Protein AF-A0A8S2X0Y4-F1 (afdb_monomer_lite)

Secondary structure (DSSP, 8-state):
-HHHHHHHHT-HHHHHHHTTTGGGG--SS-TTS-TTHHHHHHHHHHHHHTSSS-S----HHHHHHHHHH-GGGSSSS--

Sequence (79 aa):
MNSALQCLSNVPPLTAYFLGQYEDHINRDNPLGMKGDVAKAYGELIHEMWSGKSSSCAPRSLKQSVARYAPQFSGFAQQ

InterPro domains:
  IPR001394 Peptidase C19, ubiquitin carboxyl-terminal hydrolase [PF00443] (1-79)
  IPR028889 Ubiquitin specific protease UPS, catalytic domain [PS50235] (1-79)
  IPR038765 Papain-like cysteine peptidase superfamily [SSF54001] (1-79)
  IPR050185 Ubiquitin carboxyl-terminal hydrolase [PTHR21646] (1-79)

Radius of gyration: 13.02 Å; chains: 1; bounding box: 30×27×33 Å

Foldseek 3Di:
DVVVLVVQLPPVVNLVCLQPPVVVVQDQPPPPDLSCQLVVLSSVVSCVPPVPPDPDDDSVSNLVSCCVVPVVSVDPDDD

Organism: NCBI:txid392030

pLDDT: mean 96.15, std 3.02, range [80.94, 98.62]

Structure (mmCIF, N/CA/C/O backbone):
data_AF-A0A8S2X0Y4-F1
#
_entry.id   AF-A0A8S2X0Y4-F1
#
loop_
_atom_site.group_PDB
_atom_site.id
_atom_site.type_symbol
_atom_site.label_atom_id
_atom_site.label_alt_id
_atom_site.label_comp_id
_atom_site.label_asym_id
_atom_site.label_entity_id
_atom_site.label_seq_id
_atom_site.pdbx_PDB_ins_code
_atom_site.Cartn_x
_atom_site.Cartn_y
_atom_site.Cartn_z
_atom_site.occupancy
_atom_site.B_iso_or_equiv
_atom_site.auth_seq_id
_atom_site.auth_comp_id
_atom_site.auth_asym_id
_atom_site.auth_atom_id
_atom_site.pdbx_PDB_model_num
ATOM 1 N N . MET A 1 1 ? 6.593 10.189 3.305 1.00 94.31 1 MET A N 1
ATOM 2 C CA . MET A 1 1 ? 5.897 8.880 3.204 1.00 94.31 1 MET A CA 1
ATOM 3 C C . MET A 1 1 ? 4.560 8.868 3.948 1.00 94.31 1 MET A C 1
ATOM 5 O O . MET A 1 1 ? 3.547 8.729 3.283 1.00 94.31 1 MET A O 1
ATOM 9 N N . ASN A 1 2 ? 4.521 9.060 5.274 1.00 96.25 2 ASN A N 1
ATOM 10 C CA . ASN A 1 2 ? 3.287 8.914 6.073 1.00 96.25 2 ASN A CA 1
ATOM 11 C C . ASN A 1 2 ? 2.092 9.739 5.569 1.00 96.25 2 ASN A C 1
ATOM 13 O O . ASN A 1 2 ? 0.996 9.201 5.496 1.00 96.25 2 ASN A O 1
ATOM 17 N N . SER A 1 3 ? 2.304 11.003 5.180 1.00 97.38 3 SER A N 1
ATOM 18 C CA . SER A 1 3 ? 1.234 11.851 4.626 1.00 97.38 3 SER A CA 1
ATOM 19 C C . SER A 1 3 ? 0.572 11.208 3.398 1.00 97.38 3 SER A C 1
ATOM 21 O O . SER A 1 3 ? -0.633 10.986 3.394 1.00 97.38 3 SER A O 1
ATOM 23 N N . ALA A 1 4 ? 1.368 10.774 2.414 1.00 97.56 4 ALA A N 1
ATOM 24 C CA . ALA A 1 4 ? 0.856 10.082 1.231 1.00 97.56 4 ALA A CA 1
ATOM 25 C C . ALA A 1 4 ? 0.122 8.775 1.581 1.00 97.56 4 ALA A C 1
ATOM 27 O O . ALA A 1 4 ? -0.922 8.491 1.002 1.00 97.56 4 ALA A O 1
ATOM 28 N N . LEU A 1 5 ? 0.626 8.001 2.551 1.00 97.88 5 LEU A N 1
ATOM 29 C CA . LEU A 1 5 ? -0.040 6.773 3.003 1.00 97.88 5 LEU A CA 1
ATOM 30 C C . LEU A 1 5 ? -1.400 7.054 3.642 1.00 97.88 5 LEU A C 1
ATOM 32 O O . LEU A 1 5 ? -2.343 6.327 3.357 1.00 97.88 5 LEU A O 1
ATOM 36 N N . GLN A 1 6 ? -1.510 8.112 4.449 1.00 98.00 6 GLN A N 1
ATOM 37 C CA . GLN A 1 6 ? -2.782 8.538 5.033 1.00 98.00 6 GLN A CA 1
ATOM 38 C C . GLN A 1 6 ? -3.755 9.043 3.963 1.00 98.00 6 GLN A C 1
ATOM 40 O O . GLN A 1 6 ? -4.939 8.734 4.018 1.00 98.00 6 GLN A O 1
ATOM 45 N N . CYS A 1 7 ? -3.281 9.771 2.949 1.00 98.56 7 CYS A N 1
ATOM 46 C CA . CYS A 1 7 ? -4.134 10.160 1.826 1.00 98.56 7 CYS A CA 1
ATOM 47 C C . CYS A 1 7 ? -4.669 8.933 1.077 1.00 98.56 7 CYS A C 1
ATOM 49 O O . CYS A 1 7 ? -5.869 8.842 0.844 1.00 98.56 7 CYS A O 1
ATOM 51 N N . LEU A 1 8 ? -3.799 7.974 0.740 1.00 98.50 8 LEU A N 1
ATOM 52 C CA . LEU A 1 8 ? -4.186 6.760 0.017 1.00 98.50 8 LEU A CA 1
ATOM 53 C C . LEU A 1 8 ? -5.102 5.851 0.847 1.00 98.50 8 LEU A C 1
ATOM 55 O O . LEU A 1 8 ? -6.082 5.341 0.314 1.00 98.50 8 LEU A O 1
ATOM 59 N N . SER A 1 9 ? -4.831 5.682 2.147 1.00 98.19 9 SER A N 1
ATOM 60 C CA . SER A 1 9 ? -5.673 4.873 3.042 1.00 98.19 9 SER A CA 1
ATOM 61 C C . SER A 1 9 ? -7.083 5.441 3.212 1.00 98.19 9 SER A C 1
ATOM 63 O O . SER A 1 9 ? -7.994 4.706 3.585 1.00 98.19 9 SER A O 1
ATOM 65 N N . ASN A 1 10 ? -7.276 6.731 2.929 1.00 98.25 10 ASN A N 1
ATOM 66 C CA . ASN A 1 10 ? -8.571 7.406 2.965 1.00 98.25 10 ASN A CA 1
ATOM 67 C C . ASN A 1 10 ? -9.234 7.514 1.582 1.00 98.25 10 ASN A C 1
ATOM 69 O O . ASN A 1 10 ? -10.210 8.244 1.437 1.00 98.25 10 ASN A O 1
ATOM 73 N N . VAL A 1 11 ? -8.755 6.781 0.571 1.00 98.62 11 VAL A N 1
ATOM 74 C CA . VAL A 1 11 ? -9.464 6.595 -0.704 1.00 98.62 11 VAL A CA 1
ATOM 75 C C . VAL A 1 11 ? -10.374 5.365 -0.573 1.00 98.62 11 VAL A C 1
ATOM 77 O O . VAL A 1 11 ? -9.872 4.241 -0.657 1.00 98.62 11 VAL A O 1
ATOM 80 N N . PRO A 1 12 ? -11.705 5.516 -0.391 1.00 98.25 12 PRO A N 1
ATOM 81 C CA . PRO A 1 12 ? -12.560 4.390 -0.005 1.00 98.25 12 PRO A CA 1
ATOM 82 C C . PRO A 1 12 ? -12.543 3.207 -0.988 1.00 98.25 12 PRO A C 1
ATOM 84 O O . PRO A 1 12 ? -12.435 2.073 -0.520 1.00 98.25 12 PRO A O 1
ATOM 87 N N . PRO A 1 13 ? -12.567 3.412 -2.324 1.00 98.38 13 PRO A N 1
ATOM 88 C CA . PRO A 1 13 ? -12.475 2.300 -3.271 1.00 98.38 13 PRO A CA 1
ATOM 89 C C . PRO A 1 13 ? -11.162 1.515 -3.164 1.00 98.38 13 PRO A C 1
ATOM 91 O O . PRO A 1 13 ? -11.163 0.292 -3.269 1.00 98.38 13 PRO A O 1
ATOM 94 N N . LEU A 1 14 ? -10.046 2.210 -2.928 1.00 98.44 14 LEU A N 1
ATOM 95 C CA . LEU A 1 14 ? -8.726 1.593 -2.812 1.00 98.44 14 LEU A CA 1
ATOM 96 C C . LEU A 1 14 ? -8.619 0.782 -1.519 1.00 98.44 14 LEU A C 1
ATOM 98 O O . LEU A 1 14 ? -8.179 -0.364 -1.531 1.00 98.44 14 LEU A O 1
ATOM 102 N N . THR A 1 15 ? -9.068 1.355 -0.407 1.00 98.50 15 THR A N 1
ATOM 103 C CA . THR A 1 15 ? -9.053 0.686 0.895 1.00 98.50 15 THR A CA 1
ATOM 104 C C . THR A 1 15 ? -9.964 -0.534 0.907 1.00 98.50 15 THR A C 1
ATOM 106 O O . THR A 1 15 ? -9.535 -1.600 1.336 1.00 98.50 15 THR A O 1
ATOM 109 N N . ALA A 1 16 ? -11.183 -0.424 0.371 1.00 98.38 16 ALA A N 1
ATOM 110 C CA . ALA A 1 16 ? -12.093 -1.564 0.254 1.00 98.38 16 ALA A CA 1
ATOM 111 C C . ALA A 1 16 ? -11.488 -2.698 -0.590 1.00 98.38 16 ALA A C 1
ATOM 113 O O . ALA A 1 16 ? -11.634 -3.870 -0.252 1.00 98.38 16 ALA A O 1
ATOM 114 N N . TYR A 1 17 ? -10.766 -2.351 -1.658 1.00 98.56 17 TYR A N 1
A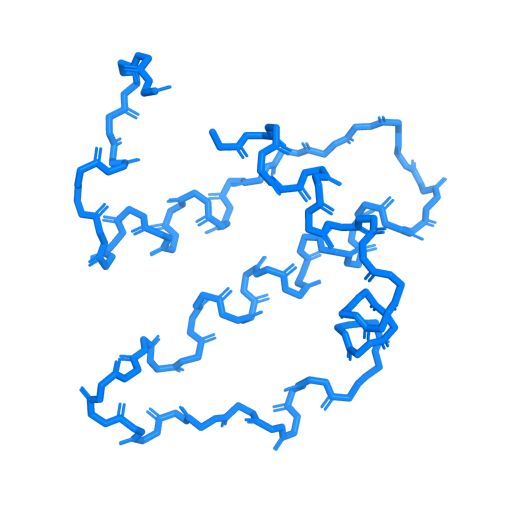TOM 115 C CA . TYR A 1 17 ? -10.062 -3.319 -2.490 1.00 98.56 17 TYR A CA 1
ATOM 116 C C . TYR A 1 17 ? -8.964 -4.071 -1.719 1.00 98.56 17 TYR A C 1
ATOM 118 O O . TYR A 1 17 ? -8.926 -5.303 -1.750 1.00 98.56 17 TYR A O 1
ATOM 126 N N . PHE A 1 18 ? -8.110 -3.344 -0.990 1.00 98.50 18 PHE A N 1
ATOM 127 C CA . PHE A 1 18 ? -7.017 -3.932 -0.207 1.00 98.50 18 PHE A CA 1
ATOM 128 C C . PHE A 1 18 ? -7.476 -4.673 1.052 1.00 98.50 18 PHE A C 1
ATOM 130 O O . PHE A 1 18 ? -6.763 -5.562 1.495 1.00 98.50 18 PHE A O 1
ATOM 137 N N . LEU A 1 19 ? -8.658 -4.370 1.595 1.00 98.00 19 LEU A N 1
ATOM 138 C CA . LEU A 1 19 ? -9.260 -5.141 2.690 1.00 98.00 19 LEU A CA 1
ATOM 139 C C . LEU A 1 19 ? -9.964 -6.426 2.225 1.00 98.00 19 LEU A C 1
ATOM 141 O O . LEU A 1 19 ? -10.398 -7.214 3.064 1.00 98.00 19 LEU A O 1
ATOM 145 N N . GLY A 1 20 ? -10.125 -6.612 0.912 1.00 96.25 20 GLY A N 1
ATOM 146 C CA . GLY A 1 20 ? -10.857 -7.732 0.329 1.00 96.25 20 GLY A CA 1
ATOM 147 C C . GLY A 1 20 ? -9.985 -8.636 -0.536 1.00 96.25 20 GLY A C 1
ATOM 148 O O . GLY A 1 20 ? -9.492 -9.660 -0.085 1.00 96.25 20 GLY A O 1
ATOM 149 N N . GLN A 1 21 ? -9.862 -8.282 -1.813 1.00 93.38 21 GLN A N 1
ATOM 150 C CA . GLN A 1 21 ? -9.571 -9.227 -2.903 1.00 93.38 21 GLN A CA 1
ATOM 151 C C . GLN A 1 21 ? -8.260 -8.936 -3.649 1.00 93.38 21 GLN A C 1
ATOM 153 O O . GLN A 1 21 ? -8.010 -9.475 -4.722 1.00 93.38 21 GLN A O 1
ATOM 158 N N . TYR A 1 22 ? -7.412 -8.056 -3.113 1.00 98.00 22 TYR A N 1
ATOM 159 C CA . TYR A 1 22 ? -6.194 -7.636 -3.809 1.00 98.00 22 TYR A CA 1
ATOM 160 C C . TYR A 1 22 ? -5.200 -8.783 -4.058 1.00 98.00 22 TYR A C 1
ATOM 162 O O . TYR A 1 22 ? -4.461 -8.717 -5.039 1.00 98.00 22 TYR A O 1
ATOM 170 N N . GLU A 1 23 ? -5.172 -9.807 -3.194 1.00 97.06 23 GLU A N 1
ATOM 171 C CA . GLU A 1 23 ? -4.197 -10.906 -3.257 1.00 97.06 23 GLU A CA 1
ATOM 172 C C . GLU A 1 23 ? -4.324 -11.736 -4.540 1.00 97.06 23 GLU A C 1
ATOM 174 O O . GLU A 1 23 ? -3.304 -12.063 -5.154 1.00 97.06 23 GLU A O 1
ATOM 179 N N . ASP A 1 24 ? -5.556 -11.994 -4.988 1.00 97.19 24 ASP A N 1
ATOM 180 C CA . ASP A 1 24 ? -5.853 -12.778 -6.196 1.00 97.19 24 ASP A CA 1
ATOM 181 C C . ASP A 1 24 ? -5.464 -12.045 -7.486 1.00 97.19 24 ASP A C 1
ATOM 183 O O . ASP A 1 24 ? -5.250 -12.652 -8.535 1.00 97.19 24 ASP A O 1
ATOM 187 N N . HIS A 1 25 ? -5.332 -10.723 -7.414 1.00 97.69 25 HIS A N 1
ATOM 188 C CA . HIS A 1 25 ? -5.018 -9.869 -8.556 1.00 97.69 25 HIS A CA 1
ATOM 189 C C . HIS A 1 25 ? -3.533 -9.487 -8.633 1.00 97.69 25 HIS A C 1
ATOM 191 O O . HIS A 1 25 ? -3.135 -8.690 -9.489 1.00 97.69 25 HIS A O 1
ATOM 197 N N . ILE A 1 26 ? -2.685 -10.030 -7.752 1.00 98.06 26 ILE A N 1
ATOM 198 C CA . ILE A 1 26 ? -1.246 -9.761 -7.785 1.00 98.06 26 ILE A CA 1
ATOM 199 C C . ILE A 1 26 ? -0.620 -10.432 -9.013 1.00 98.06 26 ILE A C 1
ATOM 201 O O . ILE A 1 26 ? -0.383 -11.639 -9.044 1.00 98.06 26 ILE A O 1
ATOM 205 N N . ASN A 1 27 ? -0.238 -9.616 -9.993 1.00 97.69 27 ASN A N 1
ATOM 206 C CA . ASN A 1 27 ? 0.575 -10.056 -11.120 1.00 97.69 27 ASN A CA 1
ATOM 207 C C . ASN A 1 27 ? 2.065 -10.088 -10.729 1.00 97.69 27 ASN A C 1
ATOM 209 O O . ASN A 1 27 ? 2.741 -9.054 -10.712 1.00 97.69 27 ASN A O 1
ATOM 213 N N . ARG A 1 28 ? 2.572 -11.282 -10.402 1.00 97.50 28 ARG A N 1
ATOM 214 C CA . ARG A 1 28 ? 3.975 -11.500 -9.998 1.00 97.50 28 ARG A CA 1
ATOM 215 C C . ARG A 1 28 ? 4.950 -11.549 -11.176 1.00 97.50 28 ARG A C 1
ATOM 217 O O . ARG A 1 28 ? 6.135 -11.289 -10.975 1.00 97.50 28 ARG A O 1
ATOM 224 N N . ASP A 1 29 ? 4.445 -11.829 -12.373 1.00 97.12 29 ASP A N 1
ATOM 225 C CA . ASP A 1 29 ? 5.247 -12.076 -13.575 1.00 97.12 29 ASP A CA 1
ATOM 226 C C . ASP A 1 29 ? 5.438 -10.821 -14.435 1.00 97.12 29 ASP A C 1
ATOM 228 O O . ASP A 1 29 ? 6.231 -10.825 -15.376 1.00 97.12 29 ASP A O 1
ATOM 232 N N . ASN A 1 30 ? 4.738 -9.725 -14.118 1.00 97.12 30 ASN A N 1
ATOM 233 C CA . ASN A 1 30 ? 4.870 -8.466 -14.843 1.00 97.12 30 ASN A CA 1
ATOM 234 C C . ASN A 1 30 ? 6.319 -7.936 -14.768 1.00 97.12 30 ASN A C 1
ATOM 236 O O . ASN A 1 30 ? 6.761 -7.557 -13.677 1.00 97.12 30 ASN A O 1
ATOM 240 N N . PRO A 1 31 ? 7.037 -7.808 -15.902 1.00 95.75 31 PRO A N 1
ATOM 241 C CA . PRO A 1 31 ? 8.422 -7.334 -15.921 1.00 95.75 31 PRO A CA 1
ATOM 242 C C . PRO A 1 31 ? 8.575 -5.863 -15.504 1.00 95.75 31 PRO A C 1
ATOM 244 O O . PRO A 1 31 ? 9.669 -5.448 -15.136 1.00 95.75 31 PRO A O 1
ATOM 247 N N . LEU A 1 32 ? 7.493 -5.077 -15.541 1.00 96.25 32 LEU A N 1
ATOM 248 C CA . LEU A 1 32 ? 7.460 -3.692 -15.056 1.00 96.25 32 LEU A CA 1
ATOM 249 C C . LEU A 1 32 ? 7.027 -3.587 -13.585 1.00 96.25 32 LEU A C 1
ATOM 251 O O . LEU A 1 32 ? 7.001 -2.496 -13.019 1.00 96.25 32 LEU A O 1
ATOM 255 N N . GLY A 1 33 ? 6.627 -4.706 -12.978 1.00 95.19 33 GLY A N 1
ATOM 256 C CA . GLY A 1 33 ? 6.165 -4.764 -11.601 1.00 95.19 33 GLY A CA 1
ATOM 257 C C . GLY A 1 33 ? 7.291 -4.997 -10.596 1.00 95.19 33 GLY A C 1
ATOM 258 O O . GLY A 1 33 ? 8.456 -5.199 -10.930 1.00 95.19 33 GLY A O 1
ATOM 259 N N . MET A 1 34 ? 6.909 -5.040 -9.322 1.00 97.06 34 MET A N 1
ATOM 260 C CA . MET A 1 34 ? 7.806 -5.344 -8.203 1.00 97.06 34 MET A CA 1
ATOM 261 C C . MET A 1 34 ? 7.534 -6.737 -7.619 1.00 97.06 34 MET A C 1
ATOM 263 O O . MET A 1 34 ? 7.541 -6.907 -6.405 1.00 97.06 34 MET A O 1
ATOM 267 N N . LYS A 1 35 ? 7.202 -7.724 -8.467 1.00 96.62 35 LYS A N 1
ATOM 268 C CA . LYS A 1 35 ? 6.834 -9.106 -8.070 1.00 96.62 35 LYS A CA 1
ATOM 269 C C . LYS A 1 35 ? 5.657 -9.216 -7.081 1.00 96.62 35 LYS A C 1
ATOM 271 O O . LYS A 1 35 ? 5.437 -10.266 -6.485 1.00 96.62 35 LYS A O 1
ATOM 276 N N . GLY A 1 36 ? 4.893 -8.135 -6.913 1.00 97.62 36 GLY A N 1
ATOM 277 C CA . GLY A 1 36 ? 3.827 -8.021 -5.916 1.00 97.62 36 GLY A CA 1
ATOM 278 C C . GLY A 1 36 ? 4.275 -7.556 -4.526 1.00 97.62 36 GLY A C 1
ATOM 279 O O . GLY A 1 36 ? 3.415 -7.296 -3.690 1.00 97.62 36 GLY A O 1
ATOM 280 N N . ASP A 1 37 ? 5.577 -7.383 -4.277 1.00 97.81 37 ASP A N 1
ATOM 281 C CA . ASP A 1 37 ? 6.125 -7.087 -2.944 1.00 97.81 37 ASP A CA 1
ATOM 282 C C . ASP A 1 37 ? 5.581 -5.772 -2.363 1.00 97.81 37 ASP A C 1
ATOM 284 O O . ASP A 1 37 ? 5.300 -5.676 -1.168 1.00 97.81 37 ASP A O 1
ATOM 288 N N . VAL A 1 38 ? 5.417 -4.742 -3.200 1.00 97.69 38 VAL A N 1
ATOM 289 C CA . VAL A 1 38 ? 4.877 -3.442 -2.767 1.00 97.69 38 VAL A CA 1
ATOM 290 C C . VAL A 1 38 ? 3.380 -3.543 -2.470 1.00 97.69 38 VAL A C 1
ATOM 292 O O . VAL A 1 38 ? 2.927 -3.040 -1.445 1.00 97.69 38 VAL A O 1
ATOM 295 N N . ALA A 1 39 ? 2.621 -4.226 -3.334 1.00 98.19 39 ALA A N 1
ATOM 296 C CA . ALA A 1 39 ? 1.181 -4.413 -3.158 1.00 98.19 39 ALA A CA 1
ATOM 297 C C . ALA A 1 39 ? 0.876 -5.212 -1.884 1.00 98.19 39 ALA A C 1
ATOM 299 O O . ALA A 1 39 ? 0.020 -4.807 -1.102 1.00 98.19 39 ALA A O 1
ATOM 300 N N . LYS A 1 40 ? 1.631 -6.288 -1.633 1.00 98.19 40 LYS A N 1
ATOM 301 C CA . LYS A 1 40 ? 1.510 -7.096 -0.418 1.00 98.19 40 LYS A CA 1
ATOM 302 C C . LYS A 1 40 ? 1.814 -6.285 0.842 1.00 98.19 40 LYS A C 1
ATOM 304 O O . LYS A 1 40 ? 0.991 -6.236 1.748 1.00 98.19 40 LYS A O 1
ATOM 309 N N . ALA A 1 41 ? 2.949 -5.585 0.875 1.00 98.19 41 ALA A N 1
ATOM 310 C CA . ALA A 1 41 ? 3.327 -4.782 2.038 1.00 98.19 41 ALA A CA 1
ATOM 311 C C . ALA A 1 41 ? 2.351 -3.618 2.304 1.00 98.19 41 ALA A C 1
ATOM 313 O O . ALA A 1 41 ? 2.164 -3.217 3.452 1.00 98.19 41 ALA A O 1
ATOM 314 N N . TYR A 1 42 ? 1.734 -3.060 1.257 1.00 98.44 42 TYR A N 1
ATOM 315 C CA . TYR A 1 42 ? 0.696 -2.042 1.408 1.00 98.44 42 TYR A CA 1
ATOM 316 C C . TYR A 1 42 ? -0.615 -2.638 1.935 1.00 98.44 42 TYR A C 1
ATOM 318 O O . TYR A 1 42 ? -1.201 -2.067 2.850 1.00 98.44 42 TYR A O 1
ATOM 326 N N . GLY A 1 43 ? -1.040 -3.799 1.426 1.00 98.25 43 GLY A N 1
ATOM 327 C CA . GLY A 1 43 ? -2.218 -4.517 1.921 1.00 98.25 43 GLY A CA 1
ATOM 328 C C . GLY A 1 43 ? -2.107 -4.870 3.405 1.00 98.25 43 GLY A C 1
ATOM 329 O O . GLY A 1 43 ? -2.998 -4.532 4.183 1.00 98.25 43 GLY A O 1
ATOM 330 N N . GLU A 1 44 ? -0.975 -5.442 3.826 1.00 97.69 44 GLU A N 1
ATOM 331 C CA . GLU A 1 44 ? -0.684 -5.736 5.240 1.00 97.69 44 GLU A CA 1
ATOM 332 C C . GLU A 1 44 ? -0.807 -4.482 6.124 1.00 97.69 44 GLU A C 1
ATOM 334 O O . GLU A 1 44 ? -1.446 -4.517 7.178 1.00 97.69 44 GLU A O 1
ATOM 339 N N . LEU A 1 45 ? -0.259 -3.350 5.666 1.00 98.12 45 LEU A N 1
ATOM 340 C CA . LEU A 1 45 ? -0.361 -2.076 6.375 1.00 98.12 45 LEU A CA 1
ATOM 341 C C . LEU A 1 45 ? -1.811 -1.576 6.465 1.00 98.12 45 LEU A C 1
ATOM 343 O O . LEU A 1 45 ? -2.226 -1.102 7.520 1.00 98.12 45 LEU A O 1
ATOM 347 N N . ILE A 1 46 ? -2.587 -1.673 5.382 1.00 98.25 46 ILE A N 1
ATOM 348 C CA . ILE A 1 46 ? -3.997 -1.261 5.364 1.00 98.25 46 ILE A CA 1
ATOM 349 C C . ILE A 1 46 ? -4.826 -2.109 6.332 1.00 98.25 46 ILE A C 1
ATOM 351 O O . ILE A 1 46 ? -5.616 -1.549 7.093 1.00 98.25 46 ILE A O 1
ATOM 355 N N . HIS A 1 47 ? -4.598 -3.422 6.387 1.00 97.50 47 HIS A N 1
ATOM 356 C CA . HIS A 1 47 ? -5.239 -4.285 7.37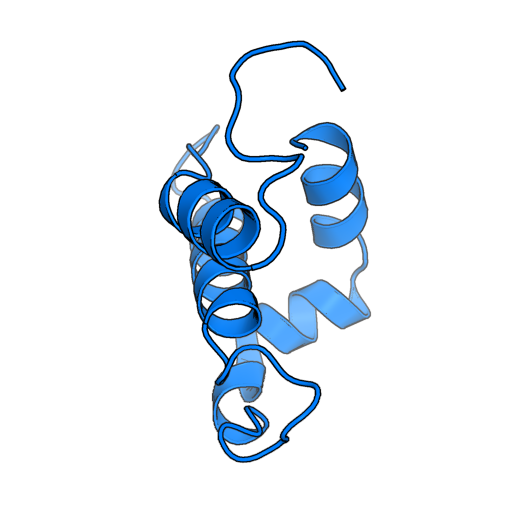7 1.00 97.50 47 HIS A CA 1
ATOM 357 C C . HIS A 1 47 ? -4.885 -3.890 8.816 1.00 97.50 47 HIS A C 1
ATOM 359 O O . HIS A 1 47 ? -5.772 -3.864 9.668 1.00 97.50 47 HIS A O 1
ATOM 365 N N . GLU A 1 48 ? -3.625 -3.547 9.105 1.00 97.31 48 GLU A N 1
ATOM 366 C CA . GLU A 1 48 ? -3.217 -3.081 10.438 1.00 97.31 48 GLU A CA 1
ATOM 367 C C . GLU A 1 48 ? -3.902 -1.752 10.799 1.00 97.31 48 GLU A C 1
ATOM 369 O O . GLU A 1 48 ? -4.541 -1.657 11.852 1.00 97.31 48 GLU A O 1
ATOM 374 N N . MET A 1 49 ? -3.844 -0.763 9.899 1.00 97.25 49 MET A N 1
ATOM 375 C CA . MET A 1 49 ? -4.433 0.571 10.081 1.00 97.25 49 MET A CA 1
ATOM 376 C C . MET A 1 49 ? -5.944 0.524 10.331 1.00 97.25 49 MET A C 1
ATOM 378 O O . MET A 1 49 ? -6.448 1.245 11.190 1.00 97.25 49 MET A O 1
ATOM 382 N N . TRP A 1 50 ? -6.664 -0.327 9.599 1.00 97.19 50 TRP A N 1
ATOM 383 C CA . TRP A 1 50 ? -8.126 -0.426 9.661 1.00 97.19 50 TRP A CA 1
ATOM 384 C C . TRP A 1 50 ? -8.629 -1.539 10.590 1.00 97.19 50 TRP A C 1
ATOM 386 O O . TRP A 1 50 ? -9.830 -1.779 10.674 1.00 97.19 50 TRP A O 1
ATOM 396 N N . SER A 1 51 ? -7.737 -2.193 11.344 1.00 96.25 51 SER A N 1
ATOM 397 C CA . SER A 1 51 ? -8.114 -3.224 12.322 1.00 96.25 51 SER A CA 1
ATOM 398 C C . SER A 1 51 ? -8.831 -2.680 13.564 1.00 96.25 51 SER A C 1
ATOM 400 O O . SER A 1 51 ? -9.416 -3.456 14.318 1.00 96.25 51 SER A O 1
ATOM 402 N N . GLY A 1 52 ? -8.722 -1.373 13.834 1.00 94.44 52 GLY A N 1
ATOM 403 C CA . GLY A 1 52 ? -9.228 -0.735 15.056 1.00 94.44 52 GLY A CA 1
ATOM 404 C C . GLY A 1 52 ? -8.465 -1.100 16.338 1.00 94.44 52 GLY A C 1
ATOM 405 O O . GLY A 1 52 ? -8.849 -0.665 17.420 1.00 94.44 52 GLY A O 1
ATOM 406 N N . LYS A 1 53 ? -7.384 -1.889 16.247 1.00 94.75 53 LYS A N 1
ATOM 407 C CA . LYS A 1 53 ? -6.636 -2.402 17.412 1.00 94.75 53 LYS A CA 1
ATOM 408 C C . LYS A 1 53 ? -5.564 -1.446 17.930 1.00 94.75 53 LYS A C 1
ATOM 410 O O . L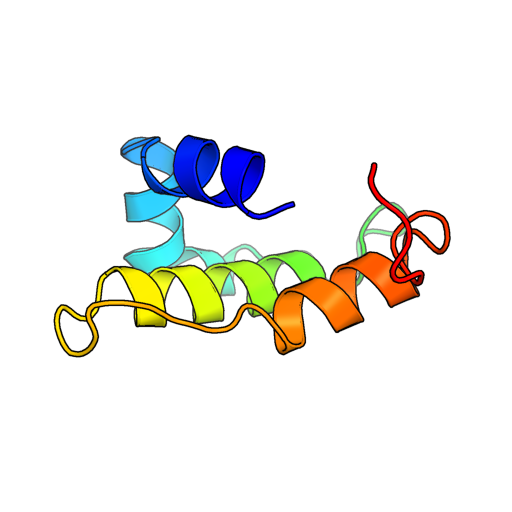YS A 1 53 ? -5.070 -1.620 19.043 1.00 94.75 53 LYS A O 1
ATOM 415 N N . SER A 1 54 ? -5.150 -0.472 17.128 1.00 92.75 54 SER A N 1
ATOM 416 C CA . SER A 1 54 ? -4.055 0.439 17.460 1.00 92.75 54 SER A CA 1
ATOM 417 C C . SER A 1 54 ? -4.352 1.843 16.950 1.00 92.75 54 SER A C 1
ATOM 419 O O . SER A 1 54 ? -4.919 2.016 15.877 1.00 92.75 54 SER A O 1
ATOM 421 N N . SER A 1 55 ? -3.950 2.857 17.718 1.00 94.00 55 SER A N 1
ATOM 422 C CA . SER A 1 55 ? -4.066 4.271 17.329 1.00 94.00 55 SER A CA 1
ATOM 423 C C . SER A 1 55 ? -2.981 4.712 16.340 1.00 94.00 55 SER A C 1
ATOM 425 O O . SER A 1 55 ? -3.069 5.787 15.752 1.00 94.00 55 SER A O 1
ATOM 427 N N . SER A 1 56 ? -1.938 3.898 16.171 1.00 94.69 56 SER A N 1
ATOM 428 C CA . SER A 1 56 ? -0.841 4.118 15.234 1.00 94.69 56 SER A CA 1
ATOM 429 C C . SER A 1 56 ? -0.206 2.787 14.835 1.00 94.69 56 SER A C 1
ATOM 431 O O . SER A 1 56 ? -0.281 1.813 15.582 1.00 94.69 56 SER A O 1
ATOM 433 N N . CYS A 1 57 ? 0.443 2.771 13.674 1.00 94.75 57 CYS A N 1
ATOM 434 C CA . CYS A 1 57 ? 1.199 1.637 13.151 1.00 94.75 57 CYS A CA 1
ATOM 435 C C . CYS A 1 57 ? 2.520 2.124 12.540 1.00 94.75 57 CYS A C 1
ATOM 437 O O . CYS A 1 57 ? 2.628 3.263 12.071 1.00 94.75 57 CYS A O 1
ATOM 439 N N . ALA A 1 58 ? 3.533 1.260 12.510 1.00 95.31 58 ALA A N 1
ATOM 440 C CA . ALA A 1 58 ? 4.828 1.579 11.915 1.00 95.31 58 ALA A CA 1
ATOM 441 C C . ALA A 1 58 ? 4.960 0.900 10.538 1.00 95.31 58 ALA A C 1
ATOM 443 O O . ALA A 1 58 ? 5.084 -0.323 10.496 1.00 95.31 58 ALA A O 1
ATOM 444 N N . PRO A 1 59 ? 5.034 1.644 9.413 1.00 96.44 59 PRO A N 1
ATOM 445 C CA . PRO A 1 59 ? 5.037 1.071 8.062 1.00 96.44 59 PRO A CA 1
ATOM 446 C C . PRO A 1 59 ? 6.412 0.497 7.662 1.00 96.44 59 PRO A C 1
ATOM 448 O O . PRO A 1 59 ? 6.954 0.826 6.608 1.00 96.44 59 PRO A O 1
ATOM 451 N N . ARG A 1 60 ? 7.030 -0.331 8.518 1.00 96.00 60 ARG A N 1
ATOM 452 C CA . ARG A 1 60 ? 8.408 -0.828 8.342 1.00 96.00 60 ARG A CA 1
ATOM 453 C C . ARG A 1 60 ? 8.547 -1.700 7.098 1.00 96.00 60 ARG A C 1
ATOM 455 O O . ARG A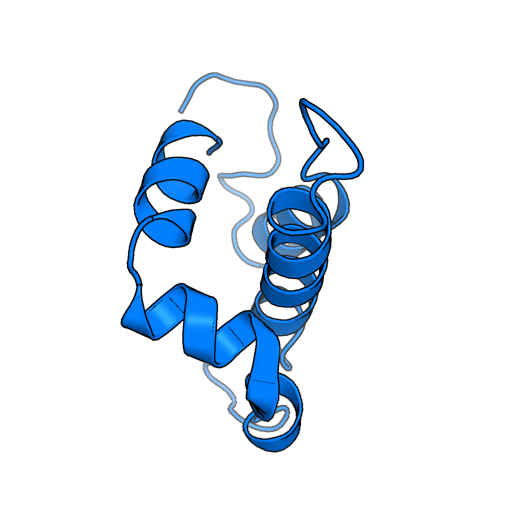 1 60 ? 9.422 -1.424 6.279 1.00 96.00 60 ARG A O 1
ATOM 462 N N . SER A 1 61 ? 7.671 -2.693 6.937 1.00 96.75 61 SER A N 1
ATOM 463 C CA . SER A 1 61 ? 7.683 -3.604 5.786 1.00 96.75 61 SER A CA 1
ATOM 464 C C . SER A 1 61 ? 7.473 -2.847 4.478 1.00 96.75 61 SER A C 1
ATOM 466 O O . SER A 1 61 ? 8.219 -3.039 3.519 1.00 96.75 61 SER A O 1
ATOM 468 N N . LEU A 1 62 ? 6.528 -1.901 4.459 1.00 97.69 62 LEU A N 1
ATOM 469 C CA . LEU A 1 62 ? 6.287 -1.065 3.288 1.00 97.69 62 LEU A CA 1
ATOM 470 C C . LEU A 1 62 ? 7.478 -0.150 2.979 1.00 97.69 62 LEU A C 1
ATOM 472 O O . LEU A 1 62 ? 7.892 -0.077 1.825 1.00 97.69 62 LEU A O 1
ATOM 476 N N . LYS A 1 63 ? 8.083 0.494 3.990 1.00 96.44 63 LYS A N 1
ATOM 477 C CA . LYS A 1 63 ? 9.298 1.303 3.798 1.00 96.44 63 LYS A CA 1
ATOM 478 C C . LYS A 1 63 ? 10.425 0.469 3.189 1.00 96.44 63 LYS A C 1
ATOM 480 O O . LYS A 1 63 ? 11.058 0.923 2.242 1.00 96.44 63 LYS A O 1
ATOM 485 N N . GLN A 1 64 ? 10.675 -0.728 3.721 1.00 96.12 64 GLN A N 1
ATOM 486 C CA . GLN A 1 64 ? 11.717 -1.623 3.211 1.00 96.12 64 GLN A CA 1
ATOM 487 C C . GLN A 1 64 ? 11.427 -2.071 1.774 1.00 96.12 64 GLN A C 1
ATOM 489 O O . GLN A 1 64 ? 12.322 -2.020 0.932 1.00 96.12 64 GLN A O 1
ATOM 494 N N . SER A 1 65 ? 10.177 -2.444 1.479 1.00 97.06 65 SER A N 1
ATOM 495 C CA . SER A 1 65 ? 9.745 -2.844 0.137 1.00 97.06 65 SER A CA 1
ATOM 496 C C . SER A 1 65 ? 9.935 -1.704 -0.868 1.00 97.06 65 SER A C 1
ATOM 498 O O . SER A 1 65 ? 10.605 -1.876 -1.880 1.00 97.06 65 SER A O 1
ATOM 500 N N . VAL A 1 66 ? 9.471 -0.491 -0.549 1.00 96.62 66 VAL A N 1
ATOM 501 C CA . VAL A 1 66 ? 9.669 0.689 -1.407 1.00 96.62 66 VAL A CA 1
ATOM 502 C C . VAL A 1 66 ? 11.155 1.001 -1.592 1.00 96.62 66 VAL A C 1
ATOM 504 O O . VAL A 1 66 ? 11.593 1.192 -2.721 1.00 96.62 66 VAL A O 1
ATOM 507 N N . ALA A 1 67 ? 11.953 0.999 -0.522 1.00 96.12 67 ALA A N 1
ATOM 508 C CA . ALA A 1 67 ? 13.385 1.292 -0.594 1.00 96.12 67 ALA A CA 1
ATOM 509 C C . ALA A 1 67 ? 14.170 0.289 -1.456 1.00 96.12 67 ALA A C 1
ATOM 511 O O . ALA A 1 67 ? 15.162 0.667 -2.076 1.00 96.12 67 ALA A O 1
ATOM 512 N N . ARG A 1 68 ? 13.725 -0.974 -1.522 1.00 96.00 68 ARG A N 1
ATOM 513 C CA . ARG A 1 68 ? 14.335 -2.014 -2.362 1.00 96.00 68 ARG A CA 1
ATOM 514 C C . ARG A 1 68 ? 14.219 -1.702 -3.856 1.00 96.00 68 ARG A C 1
ATOM 516 O O . ARG A 1 68 ? 15.153 -1.989 -4.598 1.00 96.00 68 ARG A O 1
ATOM 523 N N . TYR A 1 69 ? 13.089 -1.144 -4.292 1.00 95.56 69 TYR A N 1
ATOM 524 C CA . TYR A 1 69 ? 12.800 -0.876 -5.711 1.00 95.56 69 TYR A CA 1
ATOM 525 C C . TYR A 1 69 ? 12.987 0.591 -6.109 1.00 95.56 69 TYR A C 1
ATOM 527 O O . TYR A 1 69 ? 13.160 0.894 -7.285 1.00 95.56 69 TYR A O 1
ATOM 535 N N . ALA A 1 70 ? 12.974 1.497 -5.135 1.00 94.94 70 ALA A N 1
ATOM 536 C CA . ALA A 1 70 ? 13.171 2.928 -5.304 1.00 94.94 70 ALA A CA 1
ATOM 537 C C . ALA A 1 70 ? 14.180 3.430 -4.247 1.00 94.94 70 ALA A C 1
ATOM 539 O O . ALA A 1 70 ? 13.784 3.955 -3.197 1.00 94.94 70 ALA A O 1
ATOM 540 N N . PRO A 1 71 ? 15.496 3.260 -4.502 1.00 93.75 71 PRO A N 1
ATOM 541 C CA . PRO A 1 71 ? 16.564 3.561 -3.546 1.00 93.75 71 PRO A CA 1
ATOM 542 C C . PRO A 1 71 ? 16.588 5.004 -3.036 1.00 93.75 71 PRO A C 1
ATOM 544 O O . PRO A 1 71 ? 17.091 5.245 -1.939 1.00 93.75 71 PRO A O 1
ATOM 547 N N . GLN A 1 72 ? 16.003 5.961 -3.762 1.00 94.62 72 GLN A N 1
ATOM 548 C CA . GLN A 1 72 ? 15.842 7.343 -3.299 1.00 94.62 72 GLN A CA 1
ATOM 549 C C . GLN A 1 72 ? 15.049 7.446 -1.983 1.00 94.62 72 GLN A C 1
ATOM 551 O O . GLN A 1 72 ? 15.220 8.400 -1.232 1.00 94.62 72 GLN A O 1
ATOM 556 N N . PHE A 1 73 ? 14.236 6.437 -1.649 1.00 93.62 73 PHE A N 1
ATOM 557 C CA . PHE A 1 73 ? 13.471 6.376 -0.401 1.00 93.62 73 PHE A CA 1
ATOM 558 C C . PHE A 1 73 ? 14.137 5.533 0.703 1.00 93.62 73 PHE A C 1
ATOM 560 O O . PHE A 1 73 ? 13.529 5.297 1.749 1.00 93.62 73 PHE A O 1
ATOM 567 N N . SER A 1 74 ? 15.375 5.067 0.498 1.00 91.25 74 SER A N 1
ATOM 568 C CA . SER A 1 74 ? 16.107 4.237 1.473 1.00 91.25 74 SER A CA 1
ATOM 569 C C . SER A 1 74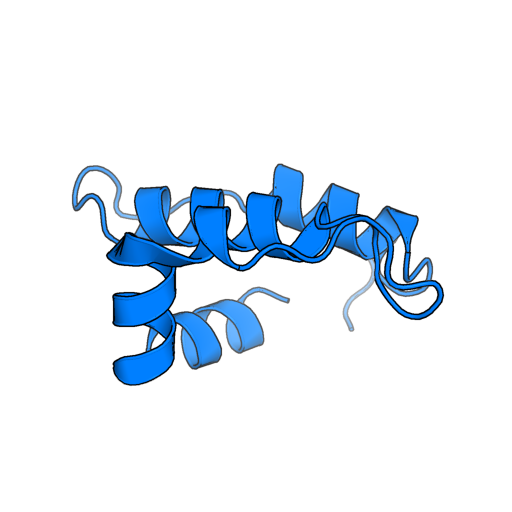 ? 16.613 5.019 2.690 1.00 91.25 74 SER A C 1
ATOM 571 O O . SER A 1 74 ? 16.746 4.456 3.778 1.00 91.25 74 SER A O 1
ATOM 573 N N . GLY A 1 75 ? 16.856 6.320 2.523 1.00 88.94 75 GLY A N 1
ATOM 574 C CA . GLY A 1 75 ? 17.445 7.174 3.547 1.00 88.94 75 GLY A CA 1
ATOM 575 C C . GLY A 1 75 ? 16.525 7.528 4.724 1.00 88.94 75 GLY A C 1
ATOM 576 O O . GLY A 1 75 ? 15.362 7.117 4.838 1.00 88.94 75 GLY A O 1
ATOM 577 N N . PHE A 1 76 ? 17.089 8.338 5.620 1.00 88.81 76 PHE A N 1
ATOM 578 C CA . PHE A 1 76 ? 16.390 8.967 6.748 1.00 88.81 76 PHE A CA 1
ATOM 579 C C . PHE A 1 76 ? 16.237 10.486 6.579 1.00 88.81 76 PHE A C 1
ATOM 581 O O . PHE A 1 76 ? 15.637 11.133 7.431 1.00 88.81 76 PHE A O 1
ATOM 588 N N . ALA A 1 77 ? 16.764 11.047 5.485 1.00 89.25 77 ALA A N 1
ATOM 589 C CA . ALA A 1 77 ? 16.590 12.453 5.146 1.00 89.25 77 ALA A CA 1
ATOM 590 C C . ALA A 1 77 ? 15.123 12.761 4.819 1.00 89.25 77 ALA A C 1
ATOM 592 O O . ALA A 1 77 ? 14.416 11.920 4.252 1.00 89.25 77 ALA A O 1
ATOM 593 N N . GLN A 1 78 ? 14.688 13.978 5.147 1.00 85.50 78 GLN A N 1
ATOM 594 C CA . GLN A 1 78 ? 13.375 14.478 4.754 1.00 85.50 78 GLN A CA 1
ATOM 595 C C . GLN A 1 78 ? 13.249 14.485 3.223 1.00 85.50 78 GLN A C 1
ATOM 597 O O . GLN A 1 78 ? 14.208 14.810 2.523 1.00 85.50 78 GLN A O 1
ATOM 602 N N . GLN A 1 79 ? 12.075 14.079 2.739 1.00 80.94 79 GLN A N 1
ATOM 603 C CA . GLN A 1 79 ? 11.686 14.029 1.328 1.00 80.94 79 GLN A CA 1
ATOM 604 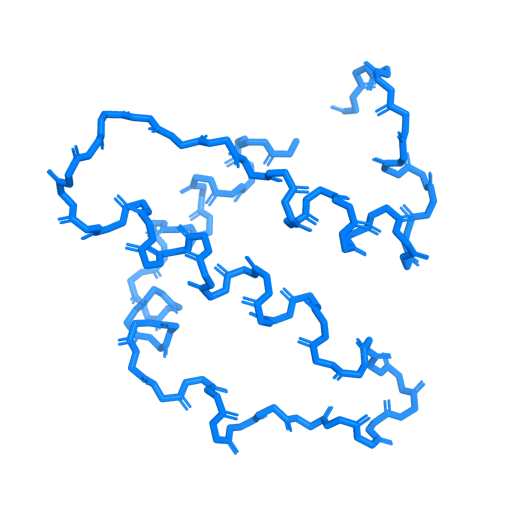C C . GLN A 1 79 ? 10.441 14.882 1.125 1.00 80.94 79 GLN A C 1
ATOM 606 O O . GLN A 1 79 ? 9.622 14.918 2.080 1.00 80.94 79 GLN A O 1
#